Protein AF-A0A955WHE4-F1 (afdb_monomer_lite)

pLDDT: mean 74.92, std 8.86, range [47.44, 84.94]

Radius of gyration: 10.77 Å; chains: 1; bounding box: 28×17×25 Å

Structure (mmCIF, N/CA/C/O backbone):
data_AF-A0A955WHE4-F1
#
_entry.id   AF-A0A955WHE4-F1
#
loop_
_atom_site.group_PDB
_atom_site.id
_atom_site.type_symbol
_atom_site.label_atom_id
_atom_site.label_alt_id
_atom_site.label_comp_id
_atom_site.label_asym_id
_atom_site.label_entity_id
_atom_site.label_seq_id
_atom_site.pdbx_PDB_ins_code
_atom_site.Cartn_x
_atom_site.Cartn_y
_atom_site.Cartn_z
_atom_site.occupancy
_atom_site.B_iso_or_equiv
_atom_site.auth_seq_id
_atom_site.auth_comp_id
_atom_site.auth_asym_id
_atom_site.auth_atom_id
_atom_site.pdbx_PDB_model_num
ATOM 1 N N . MET A 1 1 ? 9.501 6.712 -0.300 1.00 65.88 1 MET A N 1
ATOM 2 C CA . MET A 1 1 ? 8.144 6.250 0.057 1.00 65.88 1 MET A CA 1
ATOM 3 C C . MET A 1 1 ? 8.292 5.201 1.143 1.00 65.88 1 MET A C 1
ATOM 5 O O . MET A 1 1 ? 9.062 4.263 0.958 1.00 65.88 1 MET A O 1
ATOM 9 N N . SER A 1 2 ? 7.657 5.438 2.285 1.00 75.12 2 SER A N 1
ATOM 10 C CA . SER A 1 2 ? 7.755 4.640 3.506 1.00 75.12 2 SER A CA 1
ATOM 11 C C . SER A 1 2 ? 6.457 3.876 3.778 1.00 75.12 2 SER A C 1
ATOM 13 O O . SER A 1 2 ? 5.394 4.243 3.286 1.00 75.12 2 SER A O 1
ATOM 15 N N . ASP A 1 3 ? 6.524 2.846 4.619 1.00 78.31 3 ASP A N 1
ATOM 16 C CA . ASP A 1 3 ? 5.348 2.102 5.091 1.00 78.31 3 ASP A CA 1
ATOM 17 C C . ASP A 1 3 ? 4.263 3.016 5.707 1.00 78.31 3 ASP A C 1
ATOM 19 O O . ASP A 1 3 ? 3.064 2.825 5.491 1.00 78.31 3 ASP A O 1
ATOM 23 N N . ARG A 1 4 ? 4.684 4.087 6.395 1.00 80.25 4 ARG A N 1
ATOM 24 C CA . ARG A 1 4 ? 3.777 5.097 6.958 1.00 80.25 4 ARG A CA 1
ATOM 25 C C . ARG A 1 4 ? 2.956 5.799 5.874 1.00 80.25 4 ARG A C 1
ATOM 27 O O . ARG A 1 4 ? 1.760 5.989 6.075 1.00 80.25 4 ARG A O 1
ATOM 34 N N . ASP A 1 5 ? 3.565 6.126 4.735 1.00 78.56 5 ASP A N 1
ATOM 35 C CA . ASP A 1 5 ? 2.880 6.790 3.617 1.00 78.56 5 ASP A CA 1
ATOM 36 C C . ASP A 1 5 ? 1.806 5.878 3.009 1.00 78.56 5 ASP A C 1
ATOM 38 O O . ASP A 1 5 ? 0.713 6.330 2.672 1.00 78.56 5 ASP A O 1
ATOM 42 N N . VAL A 1 6 ? 2.086 4.571 2.921 1.00 77.44 6 VAL A N 1
ATOM 43 C CA . VAL A 1 6 ? 1.132 3.566 2.421 1.00 77.44 6 VAL A CA 1
ATOM 44 C C . VAL A 1 6 ? -0.071 3.451 3.346 1.00 77.44 6 VAL A C 1
ATOM 46 O O . VAL A 1 6 ? -1.209 3.424 2.882 1.00 77.44 6 VAL A O 1
ATOM 49 N N . ARG A 1 7 ? 0.173 3.402 4.659 1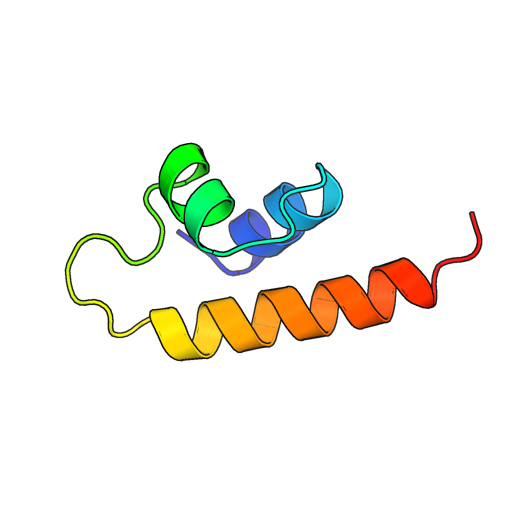.00 79.50 7 ARG A N 1
ATOM 50 C CA . ARG A 1 7 ? -0.887 3.320 5.669 1.00 79.50 7 ARG A CA 1
ATOM 51 C C . ARG A 1 7 ? -1.731 4.590 5.707 1.00 79.50 7 ARG A C 1
ATOM 53 O O . ARG A 1 7 ? -2.949 4.483 5.813 1.00 79.50 7 ARG A O 1
ATOM 60 N N . ASP A 1 8 ? -1.119 5.768 5.588 1.00 83.00 8 ASP A N 1
ATOM 61 C CA . ASP A 1 8 ? -1.855 7.037 5.537 1.00 83.00 8 ASP A CA 1
ATOM 62 C C . ASP A 1 8 ? -2.706 7.144 4.264 1.00 83.00 8 ASP A C 1
ATOM 64 O O . ASP A 1 8 ? -3.893 7.454 4.335 1.00 83.00 8 ASP A O 1
ATOM 68 N N . ALA A 1 9 ? -2.151 6.780 3.104 1.00 80.88 9 ALA A N 1
ATOM 69 C CA . ALA A 1 9 ? -2.906 6.710 1.855 1.00 80.88 9 ALA A CA 1
ATOM 70 C C . ALA A 1 9 ? -4.081 5.724 1.958 1.00 80.88 9 ALA A C 1
ATOM 72 O O . ALA A 1 9 ? -5.203 6.044 1.566 1.00 80.88 9 ALA A O 1
ATOM 73 N N . ALA A 1 10 ? -3.856 4.544 2.538 1.00 79.31 10 ALA A N 1
ATOM 74 C CA . ALA A 1 10 ? -4.905 3.551 2.726 1.00 79.31 10 ALA A CA 1
ATOM 75 C C . ALA A 1 10 ? -6.014 4.034 3.678 1.00 79.31 10 ALA A C 1
ATOM 77 O O . ALA A 1 10 ? -7.191 3.831 3.382 1.00 79.31 10 ALA A O 1
ATOM 78 N N . ARG A 1 11 ? -5.671 4.761 4.752 1.00 78.88 11 ARG A N 1
ATOM 79 C CA . ARG A 1 11 ? -6.648 5.432 5.635 1.00 78.88 11 ARG A CA 1
ATOM 80 C C . ARG A 1 11 ? -7.469 6.500 4.918 1.00 78.88 11 ARG A C 1
ATOM 82 O O . ARG A 1 11 ? -8.641 6.669 5.224 1.00 78.88 11 ARG A O 1
ATOM 89 N N . ARG A 1 12 ? -6.883 7.187 3.937 1.00 79.06 12 ARG A N 1
ATOM 90 C CA . ARG A 1 12 ? -7.578 8.157 3.071 1.00 79.06 12 ARG A CA 1
ATOM 91 C C . ARG A 1 12 ? -8.470 7.495 2.010 1.00 79.06 12 ARG A C 1
ATOM 93 O O . ARG A 1 12 ? -9.034 8.197 1.177 1.00 79.06 12 ARG A O 1
ATOM 100 N N . GLY A 1 13 ? -8.593 6.165 2.015 1.00 76.12 13 GLY A N 1
ATOM 101 C CA . GLY A 1 13 ? -9.431 5.413 1.078 1.00 76.12 13 GLY A CA 1
ATOM 102 C C . GLY A 1 13 ? -8.696 4.905 -0.164 1.00 76.12 13 GLY A C 1
ATOM 103 O O . GLY A 1 13 ? -9.334 4.426 -1.101 1.00 76.12 13 GLY A O 1
ATOM 104 N N . VAL A 1 14 ? -7.360 4.964 -0.202 1.00 81.50 14 VAL A N 1
ATOM 105 C CA . VAL A 1 14 ? -6.582 4.356 -1.290 1.00 81.50 14 VAL A CA 1
ATOM 106 C C . VAL A 1 14 ? -6.527 2.842 -1.095 1.00 81.50 14 VAL A C 1
ATOM 108 O O . VAL A 1 14 ? -5.737 2.318 -0.315 1.00 81.50 14 VAL A O 1
ATOM 111 N N . LEU A 1 15 ? -7.370 2.118 -1.828 1.00 75.75 15 LEU A N 1
ATOM 112 C CA . LEU A 1 15 ? -7.541 0.673 -1.647 1.00 75.75 15 LEU A CA 1
ATOM 113 C C . LEU A 1 15 ? -6.872 -0.187 -2.725 1.00 75.75 15 LEU A C 1
ATOM 115 O O . LEU A 1 15 ? -6.975 -1.417 -2.698 1.00 75.75 15 LEU A O 1
ATO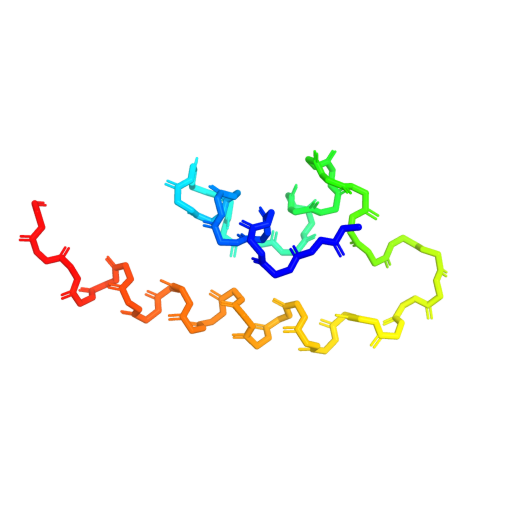M 119 N N . ASP A 1 16 ? -6.208 0.440 -3.689 1.00 79.38 16 ASP A N 1
ATOM 120 C CA . ASP A 1 16 ? -5.599 -0.252 -4.810 1.00 79.38 16 ASP A CA 1
ATOM 121 C C . ASP A 1 16 ? -4.237 0.343 -5.178 1.00 79.38 16 ASP A C 1
ATOM 123 O O . ASP A 1 16 ? -3.936 1.521 -4.971 1.00 79.38 16 ASP A O 1
ATOM 127 N N . LEU A 1 17 ? -3.389 -0.518 -5.738 1.00 78.88 17 LEU A N 1
ATOM 128 C CA . LEU A 1 17 ? -2.015 -0.177 -6.082 1.00 78.88 17 LEU A CA 1
ATOM 129 C C . LEU A 1 17 ? -1.934 0.873 -7.201 1.00 78.88 17 LEU A C 1
ATOM 131 O O . LEU A 1 17 ? -0.932 1.574 -7.293 1.00 78.88 17 LEU A O 1
ATOM 135 N N . ALA A 1 18 ? -2.946 0.981 -8.065 1.00 81.38 18 ALA A N 1
ATOM 136 C CA . ALA A 1 18 ? -2.955 1.961 -9.149 1.00 81.38 18 ALA A CA 1
ATOM 137 C C . ALA A 1 18 ? -3.211 3.373 -8.604 1.00 81.38 18 ALA A C 1
ATOM 139 O O . ALA A 1 18 ? -2.542 4.324 -8.999 1.00 81.38 18 ALA A O 1
ATOM 140 N N . THR A 1 19 ? -4.112 3.501 -7.639 1.00 79.19 19 THR A N 1
ATOM 141 C CA . THR A 1 19 ? -4.386 4.731 -6.905 1.00 79.19 19 THR A CA 1
ATOM 142 C C . THR A 1 19 ? -3.205 5.086 -6.001 1.00 79.19 19 THR A C 1
ATOM 144 O O . THR A 1 19 ? -2.771 6.233 -6.011 1.00 79.19 19 THR A O 1
ATOM 147 N N . LEU A 1 20 ? -2.578 4.104 -5.340 1.00 79.00 20 LEU A N 1
ATOM 148 C CA . LEU A 1 20 ? -1.339 4.312 -4.575 1.00 79.00 20 LEU A CA 1
ATOM 149 C C . LEU A 1 20 ? -0.182 4.801 -5.468 1.00 79.00 20 LEU A C 1
ATOM 151 O O . LEU A 1 20 ? 0.579 5.689 -5.093 1.00 79.00 20 LEU A O 1
ATOM 155 N N . ARG A 1 21 ? -0.068 4.259 -6.687 1.00 79.31 21 ARG A N 1
ATOM 156 C CA . ARG A 1 21 ? 0.892 4.710 -7.708 1.00 79.31 21 ARG A CA 1
ATOM 157 C C . ARG A 1 21 ? 0.649 6.148 -8.133 1.00 79.31 21 ARG A C 1
ATOM 159 O O . ARG A 1 21 ? 1.600 6.913 -8.190 1.00 79.31 21 ARG A O 1
ATOM 166 N N . ARG A 1 22 ? -0.599 6.508 -8.438 1.00 76.88 22 ARG A N 1
ATOM 167 C CA . ARG A 1 22 ? -0.949 7.875 -8.851 1.00 76.88 22 ARG A CA 1
ATOM 168 C C . ARG A 1 22 ? -0.774 8.879 -7.715 1.00 76.88 22 ARG A C 1
ATOM 170 O O . ARG A 1 22 ? -0.312 9.982 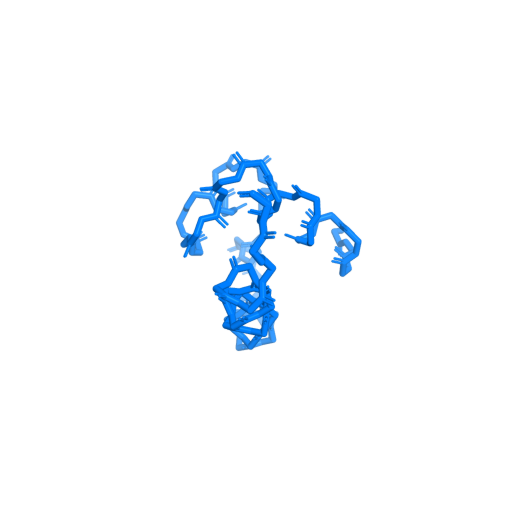-7.959 1.00 76.88 22 ARG A O 1
ATOM 177 N N . SER A 1 23 ? -1.112 8.486 -6.489 1.00 72.19 23 SER A N 1
ATOM 178 C CA . SER A 1 23 ? -1.063 9.370 -5.324 1.00 72.19 23 SER A CA 1
ATOM 179 C C . SER A 1 23 ? 0.346 9.545 -4.759 1.00 72.19 23 SER A C 1
ATOM 181 O O . SER A 1 23 ? 0.645 10.597 -4.206 1.00 72.19 23 SER A O 1
ATOM 183 N N . CYS A 1 24 ? 1.195 8.516 -4.845 1.00 68.62 24 CYS A N 1
ATOM 184 C CA . CYS A 1 24 ? 2.470 8.475 -4.120 1.00 68.62 24 CYS A CA 1
ATOM 185 C C . CYS A 1 24 ? 3.673 8.080 -4.996 1.00 68.62 24 CYS A C 1
ATOM 187 O O . CYS A 1 24 ? 4.765 7.880 -4.469 1.00 68.62 24 CYS A O 1
ATOM 189 N N . GLY A 1 25 ? 3.490 7.862 -6.305 1.00 70.25 25 GLY A N 1
ATOM 190 C CA . GLY A 1 25 ? 4.541 7.354 -7.204 1.00 70.25 25 GLY A CA 1
ATOM 191 C C . GLY A 1 25 ? 4.979 5.908 -6.913 1.00 70.25 25 GLY A C 1
ATOM 192 O O . GLY A 1 25 ? 5.984 5.427 -7.433 1.00 70.25 25 GLY A O 1
ATOM 193 N N . ALA A 1 26 ? 4.249 5.186 -6.058 1.00 68.19 26 ALA A N 1
ATOM 194 C CA . ALA A 1 26 ? 4.722 3.950 -5.441 1.00 68.19 26 ALA A CA 1
ATOM 195 C C . ALA A 1 26 ? 4.873 2.775 -6.432 1.00 68.19 26 ALA A C 1
ATOM 197 O O . ALA A 1 26 ? 3.906 2.262 -6.990 1.00 68.19 26 ALA A O 1
ATOM 198 N N . GLY A 1 27 ? 6.097 2.273 -6.608 1.00 64.88 27 GLY A N 1
ATOM 199 C CA . GLY A 1 27 ? 6.385 1.094 -7.433 1.00 64.88 27 GLY A CA 1
ATOM 200 C C . GLY A 1 27 ? 6.455 1.360 -8.938 1.00 64.88 27 GLY A C 1
ATOM 201 O O . GLY A 1 27 ? 6.340 0.395 -9.702 1.00 64.88 27 GLY A O 1
ATOM 202 N N . GLY A 1 28 ? 6.598 2.627 -9.347 1.00 64.56 28 GLY A N 1
ATOM 203 C CA . GLY A 1 28 ? 6.814 3.085 -10.725 1.00 64.56 28 GLY A CA 1
ATOM 204 C C . GLY A 1 28 ? 8.102 2.557 -11.355 1.00 64.56 28 GLY A C 1
ATOM 205 O O . GLY A 1 28 ? 8.025 1.958 -12.420 1.00 64.56 28 GLY A O 1
ATOM 206 N N . ASP A 1 29 ? 9.226 2.697 -10.646 1.00 67.19 29 ASP A N 1
ATOM 207 C CA . ASP A 1 29 ? 10.572 2.524 -11.213 1.00 67.19 29 ASP A CA 1
ATOM 208 C C . ASP A 1 29 ? 11.016 1.062 -11.360 1.00 67.19 29 ASP A C 1
ATOM 210 O O . ASP A 1 29 ? 10.960 0.482 -12.437 1.00 67.19 29 ASP A O 1
ATOM 214 N N . CYS A 1 30 ? 11.449 0.421 -10.271 1.00 73.25 30 CYS A N 1
ATOM 215 C CA . CYS A 1 30 ? 12.056 -0.915 -10.327 1.00 73.25 30 CYS A CA 1
ATOM 216 C C . CYS A 1 30 ? 11.066 -2.061 -10.067 1.00 73.25 30 CYS A C 1
ATOM 218 O O . CYS A 1 30 ? 11.433 -3.232 -10.128 1.00 73.25 30 CYS A O 1
ATOM 220 N N . GLY A 1 31 ? 9.823 -1.744 -9.685 1.00 71.94 31 GLY A N 1
ATOM 221 C CA . GLY A 1 31 ? 8.766 -2.716 -9.379 1.00 71.94 31 GLY A CA 1
ATOM 222 C C . GLY A 1 31 ? 9.003 -3.612 -8.153 1.00 71.94 31 GLY A C 1
ATOM 223 O O . GLY A 1 31 ? 8.087 -4.329 -7.756 1.00 71.94 31 GLY A O 1
ATOM 224 N N . ARG A 1 32 ? 10.180 -3.550 -7.518 1.00 77.88 32 ARG A N 1
ATOM 225 C CA . ARG A 1 32 ? 10.624 -4.461 -6.448 1.00 77.88 32 ARG A CA 1
ATOM 226 C C . ARG A 1 32 ? 9.753 -4.383 -5.191 1.00 77.88 32 ARG A C 1
ATOM 228 O O . ARG A 1 32 ? 9.480 -5.394 -4.559 1.00 77.88 32 ARG A O 1
ATOM 235 N N . CYS A 1 33 ? 9.213 -3.20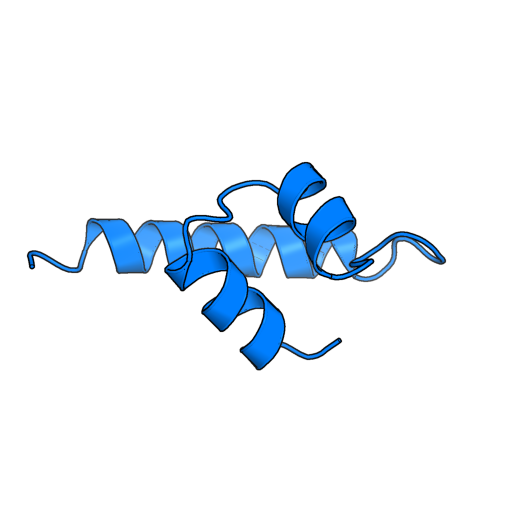1 -4.902 1.00 79.50 33 CYS A N 1
ATOM 236 C CA . CYS A 1 33 ? 8.292 -2.982 -3.787 1.00 79.50 33 CYS A CA 1
ATOM 237 C C . CYS A 1 33 ? 6.828 -3.354 -4.093 1.00 79.50 33 CYS A C 1
ATOM 239 O O . CYS A 1 33 ? 5.987 -3.262 -3.205 1.00 79.50 33 CYS A O 1
ATOM 241 N N . ARG A 1 34 ? 6.469 -3.786 -5.317 1.00 81.06 34 ARG A N 1
ATOM 242 C CA . ARG A 1 34 ? 5.060 -4.083 -5.665 1.00 81.06 34 ARG A CA 1
ATOM 243 C C . ARG A 1 34 ? 4.452 -5.192 -4.809 1.00 81.06 34 ARG A C 1
ATOM 245 O O . ARG A 1 34 ? 3.270 -5.106 -4.480 1.00 81.06 34 ARG A O 1
ATOM 252 N N . ALA A 1 35 ? 5.220 -6.238 -4.506 1.00 83.12 35 ALA A N 1
ATOM 253 C CA . ALA A 1 35 ? 4.740 -7.360 -3.702 1.00 83.12 35 ALA A CA 1
ATOM 254 C C . ALA A 1 35 ? 4.457 -6.920 -2.258 1.00 83.12 35 ALA A C 1
ATOM 256 O O . ALA A 1 35 ? 3.391 -7.206 -1.715 1.00 83.12 35 ALA A O 1
ATOM 257 N N . GLU A 1 36 ? 5.369 -6.142 -1.685 1.00 83.75 36 GLU A N 1
ATOM 258 C CA . GLU A 1 36 ? 5.259 -5.626 -0.323 1.00 83.75 36 GLU A CA 1
ATOM 259 C C . GLU A 1 36 ? 4.135 -4.596 -0.178 1.00 83.75 36 GLU A C 1
ATOM 261 O O . GLU A 1 36 ? 3.293 -4.716 0.706 1.00 83.75 36 GLU A O 1
ATOM 266 N N . LEU A 1 37 ? 4.005 -3.674 -1.133 1.00 82.75 37 LEU A N 1
ATOM 267 C CA . LEU A 1 37 ? 2.881 -2.737 -1.196 1.00 82.75 37 LEU A CA 1
ATOM 268 C C . LEU A 1 37 ? 1.524 -3.447 -1.258 1.00 82.75 37 LEU A C 1
ATOM 270 O O . LEU A 1 37 ? 0.561 -3.019 -0.625 1.00 82.75 37 LEU A O 1
ATOM 274 N N . ARG A 1 38 ? 1.432 -4.550 -2.011 1.00 83.31 38 ARG A N 1
ATOM 275 C CA . ARG A 1 38 ? 0.214 -5.370 -2.057 1.00 83.31 38 ARG A CA 1
ATOM 276 C C . ARG A 1 38 ? -0.089 -6.028 -0.718 1.00 83.31 38 ARG A C 1
ATOM 278 O O . ARG A 1 38 ? -1.262 -6.120 -0.365 1.00 83.31 38 ARG A O 1
ATOM 285 N N . ARG A 1 39 ? 0.936 -6.495 -0.002 1.00 84.94 39 ARG A N 1
ATOM 286 C CA . ARG A 1 39 ? 0.781 -7.069 1.336 1.00 84.94 39 ARG A CA 1
ATOM 287 C C . ARG A 1 39 ? 0.263 -6.015 2.316 1.00 84.94 39 ARG A C 1
ATOM 289 O O . ARG A 1 39 ? -0.772 -6.244 2.928 1.00 84.94 39 ARG A O 1
ATOM 296 N N . LEU A 1 40 ? 0.888 -4.840 2.356 1.00 82.69 40 LEU A N 1
ATOM 297 C CA . LEU A 1 40 ? 0.476 -3.729 3.218 1.00 82.69 40 LEU A CA 1
ATOM 298 C C . LEU A 1 40 ? -0.957 -3.265 2.941 1.00 82.69 40 LEU A C 1
ATOM 300 O O . LEU A 1 40 ? -1.745 -3.107 3.866 1.00 82.69 40 LEU A O 1
ATOM 304 N N . LEU A 1 41 ? -1.343 -3.123 1.668 1.00 81.94 41 LEU A N 1
ATOM 305 C CA . LEU A 1 41 ? -2.720 -2.771 1.303 1.00 81.94 41 LEU A CA 1
ATOM 306 C C . LEU A 1 41 ? -3.745 -3.815 1.766 1.00 81.94 41 LEU A C 1
ATOM 308 O O . LEU A 1 41 ? -4.871 -3.457 2.111 1.00 81.94 41 LEU A O 1
ATOM 312 N N . ARG A 1 42 ? -3.383 -5.104 1.769 1.00 83.50 42 ARG A N 1
ATOM 313 C CA . ARG A 1 42 ? -4.249 -6.170 2.294 1.00 83.50 42 ARG A CA 1
ATOM 314 C C . ARG A 1 42 ? -4.342 -6.123 3.811 1.00 83.50 42 ARG A C 1
ATOM 316 O O . ARG A 1 42 ? -5.447 -6.231 4.326 1.00 83.50 42 ARG A O 1
ATOM 323 N N . GLU A 1 43 ? -3.216 -5.943 4.494 1.00 83.06 43 GLU A N 1
ATOM 324 C CA . GLU A 1 43 ? -3.167 -5.826 5.953 1.00 83.06 43 GLU A CA 1
ATOM 325 C C . GLU A 1 43 ? -4.022 -4.647 6.422 1.00 83.06 43 GLU A C 1
ATOM 327 O O . GLU A 1 43 ? -4.909 -4.848 7.245 1.00 83.06 43 GLU A O 1
ATOM 332 N N . VAL A 1 44 ? -3.866 -3.465 5.810 1.00 80.69 44 VAL A N 1
ATOM 333 C CA . VAL A 1 44 ? -4.680 -2.286 6.144 1.00 80.69 44 VAL A CA 1
ATOM 334 C C . VAL A 1 44 ? -6.156 -2.491 5.802 1.00 80.69 44 VAL A C 1
ATOM 336 O O . VAL A 1 44 ? -7.013 -2.070 6.568 1.00 80.69 44 VAL A O 1
ATOM 339 N N . ARG A 1 45 ? -6.493 -3.165 4.693 1.00 76.81 45 ARG A N 1
ATOM 340 C CA . ARG A 1 45 ? -7.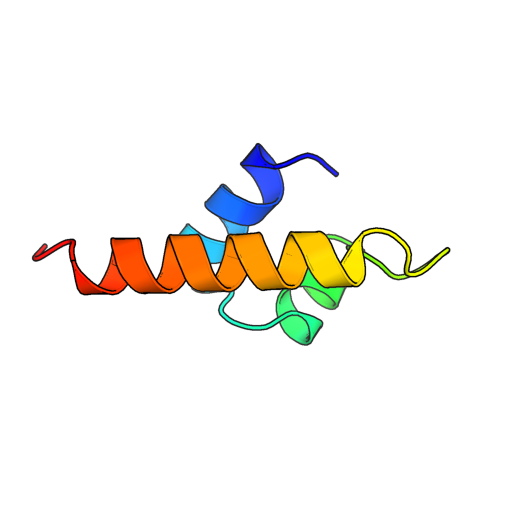892 -3.518 4.383 1.00 76.81 45 ARG A CA 1
ATOM 341 C C . ARG A 1 45 ? -8.508 -4.460 5.410 1.00 76.81 45 ARG A C 1
ATOM 343 O O . ARG A 1 45 ? -9.696 -4.331 5.682 1.00 76.81 45 ARG A O 1
ATOM 350 N N . ALA A 1 46 ? -7.738 -5.416 5.924 1.00 76.12 46 ALA A N 1
ATOM 351 C CA . ALA A 1 46 ? -8.200 -6.299 6.986 1.00 76.12 46 ALA A CA 1
ATOM 352 C C . ALA A 1 46 ? -8.446 -5.487 8.263 1.00 76.12 46 ALA A C 1
ATOM 354 O O . ALA A 1 46 ? -9.542 -5.536 8.803 1.00 76.12 46 ALA A O 1
ATOM 355 N N . THR A 1 47 ? -7.502 -4.620 8.650 1.00 72.69 47 THR A N 1
ATOM 356 C CA . THR A 1 47 ? -7.674 -3.764 9.838 1.00 72.69 47 THR A CA 1
ATOM 357 C C . THR A 1 47 ? -8.821 -2.767 9.692 1.00 72.69 47 THR A C 1
ATOM 359 O O . TH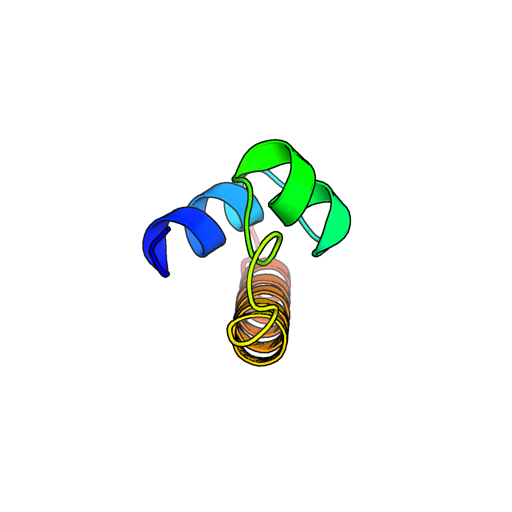R A 1 47 ? -9.548 -2.551 10.644 1.00 72.69 47 THR A O 1
ATOM 362 N N . ALA A 1 48 ? -9.022 -2.177 8.510 1.00 65.12 48 ALA A N 1
ATOM 363 C CA . ALA A 1 48 ? -10.115 -1.236 8.256 1.00 65.12 48 ALA A CA 1
ATOM 364 C C . ALA A 1 48 ? -11.499 -1.908 8.223 1.00 65.12 48 ALA A C 1
ATOM 366 O O . ALA A 1 48 ? -12.503 -1.230 8.397 1.00 65.12 48 ALA A O 1
ATOM 367 N N . ARG A 1 49 ? -11.566 -3.222 7.967 1.00 60.97 49 ARG A N 1
ATOM 368 C CA . ARG A 1 49 ? -12.803 -4.008 8.102 1.00 60.97 49 ARG A CA 1
ATOM 369 C C . ARG A 1 49 ? -13.073 -4.421 9.550 1.00 60.97 49 ARG A C 1
ATOM 371 O O . ARG A 1 49 ? -14.235 -4.585 9.899 1.00 60.97 49 ARG A O 1
ATOM 378 N N . ASP A 1 50 ? -12.018 -4.572 10.348 1.00 57.84 50 ASP A N 1
ATOM 379 C CA . ASP A 1 50 ? -12.058 -4.885 11.783 1.00 57.84 50 ASP A CA 1
ATOM 380 C C . ASP A 1 50 ? -12.123 -3.639 12.691 1.00 57.84 50 ASP A C 1
ATOM 382 O O . ASP A 1 50 ? -12.121 -3.780 13.911 1.00 57.84 50 ASP A O 1
ATOM 386 N N . ASP A 1 51 ? -12.185 -2.423 12.135 1.00 47.44 51 ASP A N 1
ATOM 387 C CA . ASP A 1 51 ? -12.403 -1.181 12.889 1.00 47.44 51 ASP A CA 1
ATOM 388 C C . ASP A 1 51 ? -13.890 -0.781 12.783 1.00 47.44 51 ASP A C 1
ATOM 390 O O . ASP A 1 51 ? -14.284 -0.140 11.803 1.00 47.44 51 ASP A O 1
ATOM 394 N N . PRO A 1 52 ? -14.756 -1.198 13.733 1.00 48.75 52 PRO A N 1
ATOM 395 C CA . PRO A 1 52 ? -16.132 -0.737 13.801 1.00 48.75 52 PRO A CA 1
ATOM 396 C C . PRO A 1 52 ? -16.134 0.685 14.379 1.00 48.75 52 PRO A C 1
ATOM 398 O O . PRO A 1 52 ? -16.341 0.873 15.579 1.00 48.75 52 PRO A O 1
ATOM 401 N N . ARG A 1 53 ? -15.870 1.692 13.542 1.00 52.38 53 ARG A N 1
ATOM 402 C CA . ARG A 1 53 ? -16.258 3.078 13.842 1.00 52.38 53 ARG A CA 1
ATOM 403 C C . ARG A 1 53 ? -17.550 3.442 13.143 1.00 52.38 53 ARG A C 1
ATOM 405 O O . ARG A 1 53 ? -17.653 3.165 11.928 1.00 52.38 53 ARG A O 1
#

Sequence (53 aa):
MSDRDVRDAARRGVLDLATLRRSCGAGGDCGRCRAELRRLLREVRATARDDPR

Foldseek 3Di:
DDLVLLLVCVVVVPLDPVSVCVVPVPCVPPNPCVVVSVVSSVVSVVVVVVDPD

Secondary structure (DSSP, 8-state):
--HHHHHHHHHTT--SHHHHHHHH-TTSSS-TTHHHHHHHHHHHHHHHHS---